Protein AF-A0A258DMZ4-F1 (afdb_monomer_lite)

Foldseek 3Di:
DDLVVLCVVLVVCQQPQDAAADPCSLVSLVVVLVVQLVVQCVVCVVVVNPPPSNVVSCVSCVRSNLSNCQNHCVVVVHGSCVVCVVVDDDD

Secondary structure (DSSP, 8-state):
--HHHHHHHHHHTTT--SS---HHHHHHHHHHHHHHHHHHHHHHHHHT-TTHHHHHHHHHHHHHHHHHHHHHHHHTT--GGGGGGGGS---

pLDDT: mean 93.74, std 4.59, range [67.06, 98.06]

Sequence (91 aa):
MDFTTAIRSCLSQYATFRGRARRSEFWWFSLFVIGLELVAALVEGALGVDGFLSGLVHLLTLLPSLAVGARRLHDIGRSGWSQLLLIIPIL

Structure (mmCIF, N/CA/C/O backbone):
data_AF-A0A258DMZ4-F1
#
_entry.id   AF-A0A258DMZ4-F1
#
loop_
_atom_site.group_PDB
_atom_site.id
_atom_site.type_symbol
_atom_site.label_atom_id
_atom_site.label_alt_id
_atom_site.label_comp_id
_atom_site.label_asym_id
_atom_site.label_entity_id
_atom_site.label_seq_id
_atom_site.pdbx_PDB_ins_code
_atom_site.Cartn_x
_atom_site.Cartn_y
_atom_site.Cartn_z
_atom_site.occupancy
_atom_site.B_iso_or_equiv
_atom_site.auth_seq_id
_atom_site.auth_comp_id
_atom_site.auth_asym_id
_atom_site.auth_atom_id
_atom_site.pdbx_PDB_model_num
ATOM 1 N N . MET A 1 1 ? -4.039 -15.972 9.481 1.00 84.81 1 MET A N 1
ATOM 2 C CA . MET A 1 1 ? -4.639 -15.415 8.253 1.00 84.81 1 MET A CA 1
ATOM 3 C C . MET A 1 1 ? -3.681 -15.758 7.143 1.00 84.81 1 MET A C 1
ATOM 5 O O . MET A 1 1 ? -2.492 -15.502 7.322 1.00 84.81 1 MET A O 1
ATOM 9 N N . ASP A 1 2 ? -4.186 -16.365 6.079 1.00 95.06 2 ASP A N 1
ATOM 10 C CA . ASP A 1 2 ? -3.359 -16.842 4.970 1.00 95.06 2 ASP A CA 1
ATOM 11 C C . ASP A 1 2 ? -3.103 -15.716 3.967 1.00 95.06 2 ASP A C 1
ATOM 13 O O . ASP A 1 2 ? -3.859 -14.740 3.920 1.00 95.06 2 ASP A O 1
ATOM 17 N N . PHE A 1 3 ? -2.048 -15.860 3.165 1.00 94.25 3 PHE A N 1
ATOM 18 C CA . PHE A 1 3 ? -1.594 -14.848 2.209 1.00 94.25 3 PHE A CA 1
ATOM 19 C C . PHE A 1 3 ? -2.708 -14.387 1.256 1.00 94.25 3 PHE A C 1
ATOM 21 O O . PHE A 1 3 ? -3.054 -13.207 1.218 1.00 94.25 3 PHE A O 1
ATOM 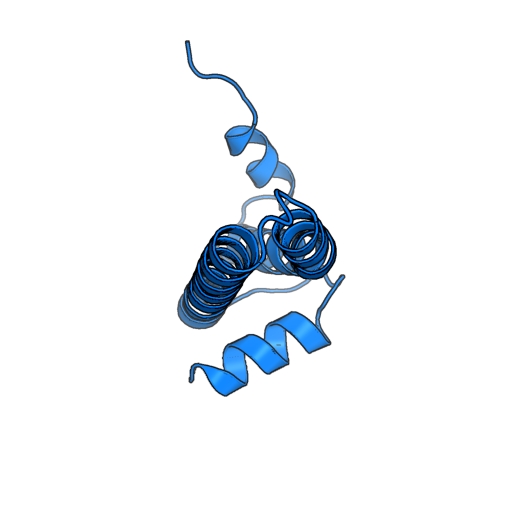28 N N . THR A 1 4 ? -3.351 -15.325 0.556 1.00 96.31 4 THR A N 1
ATOM 29 C CA . THR A 1 4 ? -4.428 -15.031 -0.405 1.00 96.31 4 THR A CA 1
ATOM 30 C C . THR A 1 4 ? -5.623 -14.350 0.262 1.00 96.31 4 THR A C 1
ATOM 32 O O . THR A 1 4 ? -6.217 -13.419 -0.285 1.00 96.31 4 THR A O 1
ATOM 35 N N . THR A 1 5 ? -5.958 -14.777 1.479 1.00 96.31 5 THR A N 1
ATOM 36 C CA . THR A 1 5 ? -7.050 -14.197 2.266 1.00 96.31 5 THR A CA 1
ATOM 37 C C . THR A 1 5 ? -6.737 -12.758 2.672 1.00 96.31 5 THR A C 1
ATOM 39 O O . THR A 1 5 ? -7.632 -11.917 2.652 1.00 96.31 5 THR A O 1
ATOM 42 N N . ALA A 1 6 ? -5.478 -12.446 2.995 1.00 95.81 6 ALA A N 1
ATOM 43 C CA . ALA A 1 6 ? -5.047 -11.083 3.300 1.00 95.81 6 ALA A CA 1
ATOM 44 C C . ALA A 1 6 ? -5.160 -10.149 2.096 1.00 95.81 6 ALA A C 1
ATOM 46 O O . ALA A 1 6 ? -5.730 -9.068 2.227 1.00 95.81 6 ALA A O 1
ATOM 47 N N . ILE A 1 7 ? -4.710 -10.590 0.919 1.00 96.06 7 ILE A N 1
ATOM 48 C CA . ILE A 1 7 ? -4.832 -9.805 -0.317 1.00 96.06 7 ILE A CA 1
ATOM 49 C C . ILE A 1 7 ? -6.303 -9.531 -0.622 1.00 96.06 7 ILE A C 1
ATOM 51 O O . ILE A 1 7 ? -6.696 -8.381 -0.806 1.00 96.06 7 ILE A O 1
ATOM 55 N N . ARG A 1 8 ? -7.140 -10.576 -0.609 1.00 96.50 8 ARG A N 1
ATOM 56 C CA . ARG A 1 8 ? -8.575 -10.433 -0.869 1.00 96.50 8 ARG A CA 1
ATOM 57 C C . ARG A 1 8 ? -9.246 -9.498 0.138 1.00 96.50 8 ARG A C 1
ATOM 59 O O . ARG A 1 8 ? -10.044 -8.661 -0.269 1.00 96.50 8 ARG A O 1
ATOM 66 N N . SER A 1 9 ? -8.909 -9.617 1.424 1.00 95.31 9 SER A N 1
ATOM 67 C CA . SER A 1 9 ? -9.414 -8.732 2.481 1.00 95.31 9 SER A CA 1
ATOM 68 C C . SER A 1 9 ? -9.070 -7.272 2.181 1.00 95.31 9 SER A C 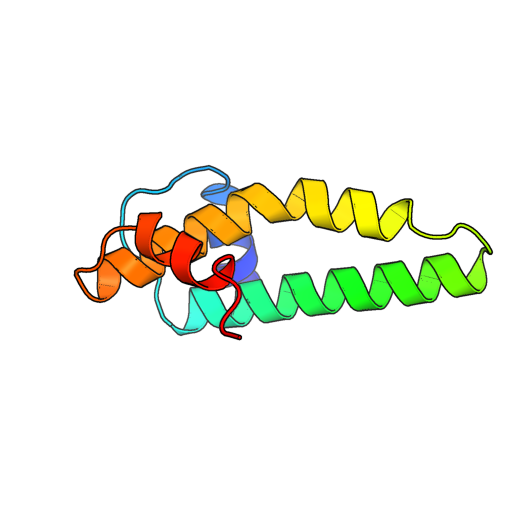1
ATOM 70 O O . SER A 1 9 ? -9.972 -6.448 2.035 1.00 95.31 9 SER A O 1
ATOM 72 N N . CYS A 1 10 ? -7.787 -6.960 1.979 1.00 94.75 10 CYS A N 1
ATOM 73 C CA . CYS A 1 10 ? -7.329 -5.597 1.714 1.00 94.75 10 CYS A CA 1
ATOM 74 C C . CYS A 1 10 ? -7.916 -5.001 0.431 1.00 94.75 10 CYS A C 1
ATOM 76 O O . CYS A 1 10 ? -8.362 -3.857 0.454 1.00 94.75 10 CYS A O 1
ATOM 78 N N . LEU A 1 11 ? -7.984 -5.772 -0.660 1.00 94.31 11 LEU A N 1
ATOM 79 C CA . LEU A 1 11 ? -8.569 -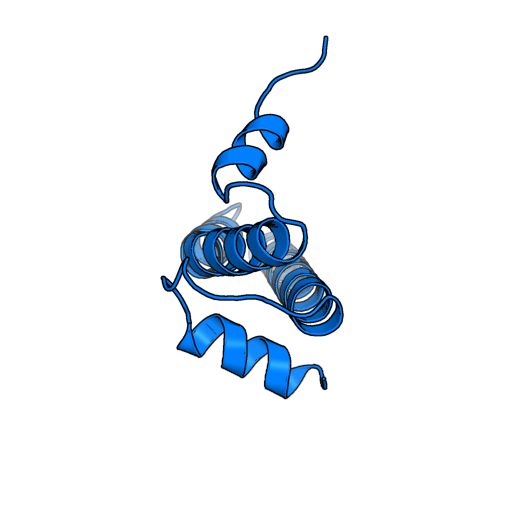5.302 -1.919 1.00 94.31 11 LEU A CA 1
ATOM 80 C C . LEU A 1 11 ? -10.092 -5.133 -1.827 1.00 94.31 11 LEU A C 1
ATOM 82 O O . LEU A 1 11 ? -10.636 -4.203 -2.411 1.00 94.31 11 LEU A O 1
ATOM 86 N N . SER A 1 12 ? -10.792 -5.969 -1.053 1.00 95.31 12 SER A N 1
ATOM 87 C CA . SER A 1 12 ? -12.230 -5.778 -0.795 1.00 95.31 12 SER A CA 1
ATOM 88 C C . SER A 1 12 ? -12.513 -4.547 0.075 1.00 95.31 12 SER A C 1
ATOM 90 O O . SER A 1 12 ? -13.559 -3.915 -0.048 1.00 95.31 12 SER A O 1
ATOM 92 N N . GLN A 1 13 ? -11.554 -4.168 0.922 1.00 93.88 13 GLN A N 1
ATOM 93 C CA . GLN A 1 13 ? -11.606 -3.008 1.810 1.00 93.88 13 GLN A CA 1
ATOM 94 C C . GLN A 1 13 ? -10.734 -1.850 1.298 1.00 93.88 13 GLN A C 1
ATOM 96 O O . GLN A 1 13 ? -10.188 -1.089 2.096 1.00 93.88 13 GLN A O 1
ATOM 101 N N . TYR A 1 14 ? -10.651 -1.698 -0.029 1.00 91.75 14 TYR A N 1
ATOM 102 C CA . TYR A 1 14 ? -9.733 -0.805 -0.747 1.00 91.75 14 TYR A CA 1
ATOM 103 C C . TYR A 1 14 ? -9.644 0.625 -0.190 1.00 91.75 14 TYR A C 1
ATOM 105 O O . TYR A 1 14 ? -8.555 1.152 0.006 1.00 91.75 14 TYR A O 1
ATOM 113 N N . ALA A 1 15 ? -10.790 1.243 0.105 1.00 94.75 15 ALA A N 1
ATOM 114 C CA . ALA A 1 15 ? -10.882 2.592 0.671 1.00 94.75 15 ALA A CA 1
ATOM 115 C C . ALA A 1 15 ? -11.616 2.610 2.025 1.00 94.75 15 ALA A C 1
ATOM 117 O O . ALA A 1 15 ? -12.213 3.611 2.421 1.00 94.75 15 ALA A O 1
ATOM 118 N N . THR A 1 16 ? -11.617 1.484 2.748 1.00 94.94 16 THR A N 1
ATOM 119 C CA . THR A 1 16 ? -12.270 1.393 4.061 1.00 94.94 16 THR A CA 1
ATOM 120 C C . THR A 1 16 ? -11.260 1.635 5.178 1.00 94.94 16 THR A C 1
ATOM 122 O O . THR A 1 16 ? -10.535 0.738 5.598 1.00 94.94 16 THR A O 1
ATOM 125 N N . PHE A 1 17 ? -11.261 2.855 5.714 1.00 94.94 17 PHE A N 1
ATOM 126 C CA . PHE A 1 17 ? -10.364 3.274 6.803 1.00 94.94 17 PHE A CA 1
ATOM 127 C C . PHE A 1 17 ? -10.882 2.920 8.206 1.00 94.94 17 PHE A C 1
ATOM 129 O O . PHE A 1 17 ? -10.202 3.147 9.205 1.00 94.94 17 PHE A O 1
ATOM 136 N N . ARG A 1 18 ? -12.099 2.378 8.311 1.00 92.25 18 ARG A N 1
ATOM 137 C CA . ARG A 1 18 ? -12.731 2.003 9.583 1.00 92.25 18 ARG A CA 1
ATOM 138 C C . ARG A 1 18 ? -12.485 0.532 9.915 1.00 92.25 18 ARG A C 1
ATOM 140 O O . ARG A 1 18 ? -12.306 -0.296 9.027 1.00 92.25 18 ARG A O 1
ATOM 147 N N . GLY A 1 19 ? -12.530 0.205 11.204 1.00 92.75 19 GLY A N 1
ATOM 148 C CA . GLY A 1 19 ? -12.312 -1.153 11.705 1.00 92.75 19 GLY A CA 1
ATOM 149 C C . GLY A 1 19 ? -10.862 -1.418 12.107 1.00 92.75 19 GLY A C 1
ATOM 150 O O . GLY A 1 19 ? -10.089 -0.485 12.328 1.00 92.75 19 GLY A O 1
ATOM 151 N N . ARG A 1 20 ? -10.515 -2.702 12.236 1.00 92.56 20 ARG A N 1
ATOM 152 C CA . ARG A 1 20 ? -9.208 -3.177 12.710 1.00 92.56 20 ARG A CA 1
ATOM 153 C C . ARG A 1 20 ? -8.619 -4.173 11.722 1.00 92.56 20 ARG A C 1
ATOM 155 O O . ARG A 1 20 ? -9.355 -4.993 11.182 1.00 92.56 20 ARG A O 1
ATOM 162 N N . ALA A 1 21 ? -7.308 -4.098 11.515 1.00 93.12 21 ALA A N 1
ATOM 163 C CA . ALA A 1 21 ? -6.560 -5.046 10.698 1.00 93.12 21 ALA A CA 1
ATOM 164 C C . ALA A 1 21 ? -5.635 -5.868 11.595 1.00 93.12 21 ALA A C 1
ATOM 166 O O . ALA A 1 21 ? -4.917 -5.322 12.441 1.00 93.12 21 ALA A O 1
ATOM 167 N N . ARG A 1 22 ? -5.640 -7.191 11.411 1.00 93.44 22 ARG A N 1
ATOM 168 C CA . ARG A 1 22 ? -4.757 -8.089 12.173 1.00 93.44 22 ARG A CA 1
ATOM 169 C C . ARG A 1 22 ? -3.306 -7.890 11.727 1.00 93.44 22 ARG A C 1
ATOM 171 O O . ARG A 1 22 ? -3.043 -7.538 10.581 1.00 93.44 22 ARG A O 1
ATOM 178 N N . ARG A 1 23 ? -2.335 -8.204 12.596 1.00 94.81 23 ARG A N 1
ATOM 179 C CA . ARG A 1 23 ? -0.897 -8.118 12.250 1.00 94.81 23 ARG A CA 1
ATOM 180 C C . ARG A 1 23 ? -0.544 -8.902 10.981 1.00 94.81 23 ARG A C 1
ATOM 182 O O . ARG A 1 23 ? 0.209 -8.402 10.158 1.00 94.81 23 ARG A O 1
ATOM 189 N N . SER A 1 24 ? -1.100 -10.104 10.823 1.00 95.62 24 SER A N 1
ATOM 190 C CA . SER A 1 24 ? -0.866 -10.934 9.634 1.00 95.62 24 SER A CA 1
ATOM 191 C C . SER A 1 24 ? -1.515 -10.372 8.369 1.00 95.62 24 SER A C 1
ATOM 193 O O . SER A 1 24 ? -0.919 -10.490 7.311 1.00 95.62 24 SER A O 1
ATOM 195 N N . GLU A 1 25 ? -2.685 -9.730 8.457 1.00 95.69 25 GLU A N 1
ATOM 196 C CA . GLU A 1 25 ? -3.310 -9.051 7.308 1.00 95.69 25 GLU A CA 1
ATOM 197 C C . GLU A 1 25 ? -2.418 -7.922 6.788 1.00 95.69 25 GL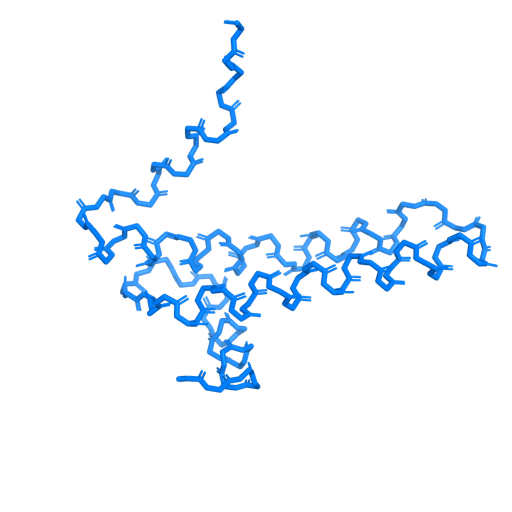U A C 1
ATOM 199 O O . GLU A 1 25 ? -2.142 -7.860 5.594 1.00 95.69 25 GLU A O 1
ATOM 204 N N . PHE A 1 26 ? -1.916 -7.086 7.703 1.00 95.81 26 PHE A N 1
ATOM 205 C CA . PHE A 1 26 ? -1.006 -5.993 7.375 1.00 95.81 26 PHE A CA 1
ATOM 206 C C . PHE A 1 26 ? 0.273 -6.506 6.704 1.00 95.81 26 PHE A C 1
ATOM 208 O O . PHE A 1 26 ? 0.581 -6.102 5.590 1.00 95.81 26 PHE A O 1
ATOM 215 N N . TRP A 1 27 ? 0.992 -7.434 7.343 1.00 97.12 27 TRP A N 1
ATOM 216 C CA . TRP A 1 27 ? 2.281 -7.893 6.822 1.00 97.12 27 TRP A CA 1
ATOM 217 C C . TRP A 1 27 ? 2.169 -8.679 5.518 1.00 97.12 27 TRP A C 1
ATOM 219 O O . TRP A 1 27 ? 3.005 -8.491 4.639 1.00 97.12 27 TRP A O 1
ATOM 229 N N . TRP A 1 28 ? 1.137 -9.511 5.347 1.00 98.06 28 TRP A N 1
ATOM 230 C CA . TRP A 1 28 ? 0.942 -10.209 4.076 1.00 98.06 28 TRP A CA 1
ATOM 231 C C . TRP A 1 28 ? 0.618 -9.256 2.933 1.00 98.06 28 TRP A C 1
ATOM 233 O O . TRP A 1 28 ? 1.128 -9.444 1.831 1.00 98.06 28 TRP A O 1
ATOM 243 N N . PHE A 1 29 ? -0.186 -8.223 3.188 1.00 97.50 29 PHE A N 1
ATOM 244 C CA . PHE A 1 29 ? -0.467 -7.215 2.176 1.00 97.50 29 PHE A CA 1
ATOM 245 C C . PHE A 1 29 ? 0.774 -6.379 1.844 1.00 97.50 29 PHE A C 1
ATOM 247 O O . PHE A 1 29 ? 1.060 -6.171 0.670 1.00 97.50 29 PHE A O 1
ATOM 254 N N . SER A 1 30 ? 1.568 -5.982 2.843 1.00 96.75 30 SER A N 1
ATOM 255 C CA . SER A 1 30 ? 2.838 -5.284 2.605 1.00 96.75 30 SER A CA 1
ATOM 256 C C . SER A 1 30 ? 3.810 -6.124 1.773 1.00 96.75 30 SER A C 1
ATOM 258 O O . SER A 1 30 ? 4.401 -5.610 0.831 1.00 96.75 30 SER A O 1
ATOM 260 N N . LEU A 1 31 ? 3.945 -7.423 2.068 1.00 97.31 31 LEU A N 1
ATOM 261 C CA . LEU A 1 31 ? 4.777 -8.334 1.272 1.00 97.31 31 LEU A CA 1
ATOM 262 C C . LEU A 1 31 ? 4.270 -8.477 -0.166 1.00 97.31 31 LEU A C 1
ATOM 264 O O . LEU A 1 31 ? 5.074 -8.529 -1.092 1.00 97.31 31 LEU A O 1
ATOM 268 N N . PHE A 1 32 ? 2.952 -8.511 -0.363 1.00 97.56 32 PHE A N 1
ATOM 269 C CA . PHE A 1 32 ? 2.350 -8.515 -1.694 1.00 97.56 32 PHE A CA 1
ATOM 270 C C . PHE A 1 32 ? 2.687 -7.240 -2.483 1.00 97.56 32 PHE A C 1
ATOM 272 O O . PHE A 1 32 ? 3.102 -7.343 -3.634 1.00 97.56 32 PHE A O 1
ATOM 279 N N . VAL A 1 33 ? 2.569 -6.060 -1.864 1.00 97.50 33 VAL A N 1
ATOM 280 C CA . VAL A 1 33 ? 2.921 -4.779 -2.503 1.00 97.50 33 VAL A CA 1
ATOM 281 C C . VAL A 1 33 ? 4.416 -4.723 -2.831 1.00 97.50 33 VAL A C 1
ATOM 283 O O . VAL A 1 33 ? 4.770 -4.402 -3.958 1.00 97.50 33 VAL A O 1
ATOM 286 N N . ILE A 1 34 ? 5.292 -5.127 -1.903 1.00 97.06 34 ILE A N 1
ATOM 287 C CA . ILE A 1 34 ? 6.745 -5.208 -2.145 1.00 97.06 34 ILE A CA 1
ATOM 288 C C . ILE A 1 34 ? 7.057 -6.153 -3.316 1.00 97.06 34 ILE A C 1
ATOM 290 O O . ILE A 1 34 ? 7.892 -5.840 -4.159 1.00 97.06 34 ILE A O 1
ATOM 294 N N . GLY A 1 35 ? 6.380 -7.302 -3.387 1.00 97.62 35 GLY A N 1
ATOM 295 C CA . GLY A 1 35 ? 6.534 -8.245 -4.494 1.00 97.62 35 GLY A CA 1
ATOM 296 C C . GLY A 1 35 ? 6.088 -7.666 -5.838 1.00 97.62 35 GLY A C 1
ATOM 297 O O . GLY A 1 35 ? 6.786 -7.850 -6.831 1.00 97.62 35 GLY A O 1
ATOM 298 N N . LEU A 1 36 ? 4.962 -6.944 -5.875 1.00 96.88 36 LEU A N 1
ATOM 299 C CA . LEU A 1 36 ? 4.492 -6.259 -7.083 1.00 96.88 36 LEU A CA 1
ATOM 300 C C . LEU A 1 36 ? 5.484 -5.198 -7.566 1.00 96.88 36 LEU A C 1
ATOM 302 O O . LEU A 1 36 ? 5.784 -5.165 -8.755 1.00 96.88 36 LEU A O 1
ATOM 306 N N . GLU A 1 37 ? 6.007 -4.375 -6.657 1.00 96.50 37 GLU A N 1
ATOM 307 C CA . GLU A 1 37 ? 7.009 -3.347 -6.972 1.00 96.50 37 GLU A CA 1
ATOM 308 C C . GLU A 1 37 ? 8.302 -3.975 -7.512 1.00 96.50 37 GLU A C 1
ATOM 310 O O . GLU A 1 37 ? 8.850 -3.522 -8.513 1.00 96.50 37 GLU A O 1
ATOM 315 N N . LEU A 1 38 ? 8.761 -5.082 -6.915 1.00 96.81 38 LEU A N 1
ATOM 316 C CA . LEU A 1 38 ? 9.944 -5.797 -7.397 1.00 96.81 38 LEU A CA 1
ATOM 317 C C . LEU A 1 38 ? 9.735 -6.365 -8.808 1.00 96.81 38 LEU A C 1
ATOM 319 O O . LEU A 1 38 ? 10.616 -6.250 -9.658 1.00 96.81 38 LEU A O 1
ATOM 323 N N . VAL A 1 39 ? 8.576 -6.976 -9.067 1.00 97.06 39 VAL A N 1
ATOM 324 C CA . VAL A 1 39 ? 8.245 -7.503 -10.399 1.00 97.06 39 VAL A CA 1
ATOM 325 C C . VAL A 1 39 ? 8.129 -6.369 -11.415 1.00 97.06 39 VAL A C 1
ATOM 327 O O . VAL A 1 39 ? 8.657 -6.508 -12.516 1.00 97.06 39 VAL A O 1
ATOM 330 N N . ALA A 1 40 ? 7.494 -5.251 -11.055 1.00 96.00 40 ALA A N 1
ATOM 331 C CA . ALA A 1 40 ? 7.405 -4.077 -11.916 1.00 96.00 40 ALA A CA 1
ATOM 332 C C . ALA A 1 40 ? 8.803 -3.570 -12.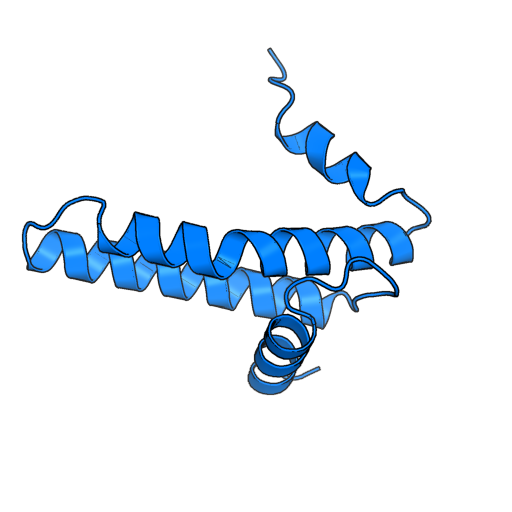291 1.00 96.00 40 ALA A C 1
ATOM 334 O O . ALA A 1 40 ? 9.112 -3.507 -13.476 1.00 96.00 40 ALA A O 1
ATOM 335 N N . ALA A 1 41 ? 9.681 -3.349 -11.310 1.00 95.00 41 ALA A N 1
ATOM 336 C CA . ALA A 1 41 ? 11.046 -2.883 -11.546 1.00 95.00 41 ALA A CA 1
ATOM 337 C C . ALA A 1 41 ? 11.860 -3.821 -12.460 1.00 95.00 41 ALA A C 1
ATOM 339 O O . ALA A 1 41 ? 12.587 -3.361 -13.341 1.00 95.00 41 ALA A O 1
ATOM 340 N N . LEU A 1 42 ? 11.725 -5.143 -12.295 1.00 96.06 42 LEU A N 1
ATOM 341 C CA . LEU A 1 42 ? 12.403 -6.119 -13.158 1.00 96.06 42 LEU A CA 1
ATOM 342 C C . LEU A 1 42 ? 11.891 -6.073 -14.603 1.00 96.06 42 LEU A C 1
ATOM 344 O O . LEU A 1 42 ? 12.686 -6.159 -15.539 1.00 96.06 42 LEU A O 1
ATOM 348 N N . VAL A 1 43 ? 10.576 -5.940 -14.793 1.00 96.44 43 VAL A N 1
ATOM 349 C CA . VAL A 1 43 ? 9.967 -5.845 -16.128 1.00 96.44 43 VAL A CA 1
ATOM 350 C C . VAL A 1 43 ? 10.348 -4.531 -16.807 1.00 96.44 43 VAL A C 1
ATOM 352 O O . VAL A 1 43 ? 10.691 -4.540 -17.986 1.00 96.44 43 VAL A O 1
ATOM 355 N N . GLU A 1 44 ? 10.341 -3.418 -16.075 1.00 95.25 44 GLU A N 1
ATOM 356 C CA . GLU A 1 44 ? 10.778 -2.115 -16.585 1.00 95.25 44 GLU A CA 1
ATOM 357 C C . GLU A 1 44 ? 12.227 -2.160 -17.063 1.00 95.25 44 GLU A C 1
ATOM 359 O O . GLU A 1 44 ? 12.496 -1.803 -18.210 1.00 95.25 44 GLU A O 1
ATOM 364 N N . GLY A 1 45 ? 13.135 -2.695 -16.239 1.00 95.00 45 GLY A N 1
ATOM 365 C CA . GLY A 1 45 ? 14.544 -2.839 -16.600 1.00 95.00 45 GLY A CA 1
ATOM 366 C C . GLY A 1 45 ? 14.777 -3.765 -17.799 1.00 95.00 45 GLY A C 1
ATOM 367 O O . GLY A 1 45 ? 15.699 -3.539 -18.578 1.00 95.00 45 GLY A O 1
ATOM 368 N N . ALA A 1 46 ? 13.931 -4.782 -17.989 1.00 95.62 46 ALA A N 1
ATOM 369 C CA . ALA A 1 46 ? 14.014 -5.683 -19.140 1.00 95.62 46 ALA A CA 1
ATOM 370 C C . ALA A 1 46 ? 13.474 -5.062 -20.441 1.00 95.62 46 ALA A C 1
ATOM 372 O O . ALA A 1 46 ? 13.955 -5.392 -21.524 1.00 95.62 46 ALA A O 1
ATOM 373 N N . LEU A 1 47 ? 12.466 -4.191 -20.347 1.00 94.69 47 LEU A N 1
ATOM 374 C CA . LEU A 1 47 ? 11.795 -3.573 -21.495 1.00 94.69 47 LEU A CA 1
ATOM 375 C C . LEU A 1 47 ? 12.318 -2.166 -21.830 1.00 94.69 47 LEU A C 1
ATOM 377 O O . LEU A 1 47 ? 11.975 -1.636 -22.885 1.00 94.69 47 LEU A O 1
ATOM 381 N N . GLY A 1 48 ? 13.124 -1.559 -20.955 1.00 92.81 48 GLY A N 1
ATOM 382 C CA . GLY A 1 48 ? 13.599 -0.179 -21.099 1.00 92.81 48 GLY A CA 1
ATOM 383 C C . GLY A 1 48 ? 12.489 0.863 -20.923 1.00 92.81 48 GLY A C 1
ATOM 384 O O . GLY A 1 48 ? 12.524 1.910 -21.566 1.00 92.81 48 GLY A O 1
ATOM 385 N N . VAL A 1 49 ? 11.473 0.559 -20.107 1.00 89.31 49 VAL A N 1
ATOM 386 C CA . VAL A 1 49 ? 10.319 1.440 -19.838 1.00 89.31 49 VAL A CA 1
ATOM 387 C C . VAL A 1 49 ? 10.335 1.900 -18.386 1.00 89.31 49 VAL A C 1
ATOM 389 O O . VAL A 1 49 ? 9.614 1.382 -17.541 1.00 89.31 49 VAL A O 1
ATOM 392 N N . ASP A 1 50 ? 11.184 2.875 -18.083 1.00 89.12 50 ASP A N 1
ATOM 393 C CA . ASP A 1 50 ? 11.442 3.272 -16.699 1.00 89.12 50 ASP A CA 1
ATOM 394 C C . ASP A 1 50 ? 10.231 3.960 -16.041 1.00 89.12 50 ASP A C 1
ATOM 396 O O . ASP A 1 50 ? 9.673 4.932 -16.558 1.00 89.12 50 ASP A O 1
ATOM 400 N N . GLY A 1 51 ? 9.841 3.471 -14.862 1.00 87.69 51 GLY A N 1
ATOM 401 C CA . GLY A 1 51 ? 8.915 4.129 -13.938 1.00 87.69 51 GLY A CA 1
ATOM 402 C C . GLY A 1 51 ? 7.425 4.077 -14.292 1.00 87.69 51 GLY A C 1
ATOM 403 O O . GLY A 1 51 ? 6.599 4.459 -13.457 1.00 87.69 51 GLY A O 1
ATOM 404 N N . PHE A 1 52 ? 7.042 3.613 -15.484 1.00 92.44 52 PHE A N 1
ATOM 405 C CA . PHE A 1 52 ? 5.634 3.528 -15.879 1.00 92.44 52 PHE A CA 1
ATOM 406 C C . PHE A 1 52 ? 4.853 2.457 -15.097 1.00 92.44 52 PHE A C 1
ATOM 408 O O . PHE A 1 52 ? 3.805 2.748 -14.517 1.00 92.44 52 PHE A O 1
ATOM 415 N N . LEU A 1 53 ? 5.348 1.220 -15.061 1.00 94.44 53 LEU A N 1
ATOM 416 C CA . LEU A 1 53 ? 4.724 0.103 -14.347 1.00 94.44 53 LEU A CA 1
ATOM 417 C C . LEU A 1 53 ? 4.803 0.293 -12.832 1.00 94.44 53 LEU A C 1
ATOM 419 O O . LEU A 1 53 ? 3.803 0.087 -12.147 1.00 94.44 53 LEU A O 1
ATOM 423 N N . SER A 1 54 ? 5.952 0.728 -12.322 1.00 94.69 54 SER A N 1
ATOM 424 C CA . SER A 1 54 ? 6.161 1.032 -10.907 1.00 94.69 54 SER A CA 1
ATOM 425 C C . SER A 1 54 ? 5.196 2.135 -10.458 1.00 94.69 54 SER A C 1
ATOM 427 O O . SER A 1 54 ? 4.497 1.989 -9.458 1.00 94.69 54 SER A O 1
ATOM 429 N N . GLY A 1 55 ? 5.028 3.193 -11.263 1.00 95.00 55 GLY A N 1
ATOM 430 C CA . GLY A 1 55 ? 4.043 4.246 -11.003 1.00 95.00 55 GLY A CA 1
ATOM 431 C C . GLY A 1 55 ? 2.599 3.733 -10.947 1.00 95.00 55 GLY A C 1
ATOM 432 O O . GLY A 1 55 ? 1.832 4.131 -10.065 1.00 95.00 55 GLY A O 1
ATOM 433 N N . LEU A 1 56 ? 2.224 2.815 -11.845 1.00 95.56 56 LEU A N 1
ATOM 434 C CA . LEU A 1 56 ? 0.901 2.182 -11.833 1.00 95.56 56 LEU A CA 1
ATOM 435 C C . LEU A 1 56 ? 0.687 1.303 -10.598 1.00 95.56 56 LEU A C 1
ATOM 437 O O . LEU A 1 56 ? -0.374 1.384 -9.975 1.00 95.56 56 LEU A O 1
ATOM 441 N N . VAL A 1 57 ? 1.675 0.485 -10.224 1.00 95.94 57 VAL A N 1
ATOM 442 C CA . VAL A 1 57 ? 1.614 -0.336 -9.006 1.00 95.94 57 VAL A CA 1
ATOM 443 C C . VAL A 1 57 ? 1.435 0.554 -7.781 1.00 95.94 57 VAL A C 1
ATOM 445 O O . VAL A 1 57 ? 0.541 0.292 -6.968 1.00 95.94 57 VAL A O 1
ATOM 448 N N . HIS A 1 58 ? 2.192 1.647 -7.692 1.00 95.25 58 HIS A N 1
ATOM 449 C CA . HIS A 1 58 ? 2.069 2.610 -6.604 1.00 95.25 58 HIS A CA 1
ATOM 450 C C . HIS A 1 58 ? 0.660 3.204 -6.533 1.00 95.25 58 HIS A C 1
ATOM 452 O O . HIS A 1 58 ? 0.017 3.153 -5.488 1.00 95.25 58 HIS A O 1
ATOM 458 N N . LEU A 1 59 ? 0.131 3.708 -7.653 1.00 95.62 59 LEU A N 1
ATOM 459 C CA . LEU A 1 59 ? -1.213 4.294 -7.728 1.00 95.62 59 LEU A CA 1
ATOM 460 C C . LEU A 1 59 ? -2.309 3.304 -7.318 1.00 95.62 59 LEU A C 1
ATOM 462 O O . LEU A 1 59 ? -3.202 3.646 -6.540 1.00 95.62 59 LEU A O 1
ATOM 466 N N . LEU A 1 60 ? -2.236 2.067 -7.814 1.00 94.75 60 LEU A N 1
ATOM 467 C CA . LEU A 1 60 ? -3.226 1.034 -7.517 1.00 94.75 60 LEU A CA 1
ATOM 468 C C . LEU A 1 60 ? -3.174 0.593 -6.054 1.00 94.75 60 LEU A C 1
ATOM 470 O O . LEU A 1 60 ? -4.217 0.327 -5.455 1.00 94.75 60 LEU A O 1
ATOM 474 N N . THR A 1 61 ? -1.982 0.517 -5.466 1.00 95.88 61 THR A N 1
ATOM 475 C CA . THR A 1 61 ? -1.793 0.002 -4.104 1.00 95.88 61 THR A CA 1
ATOM 476 C C . THR A 1 61 ? -1.786 1.088 -3.028 1.00 95.88 61 THR A C 1
ATOM 478 O O . THR A 1 61 ? -1.904 0.755 -1.846 1.00 95.88 61 THR A O 1
ATOM 481 N N . LEU A 1 62 ? -1.742 2.372 -3.398 1.00 95.38 62 LEU A N 1
ATOM 482 C CA . LEU A 1 62 ? -1.679 3.503 -2.469 1.00 95.38 62 LEU A CA 1
ATOM 483 C C . LEU A 1 62 ? -2.841 3.502 -1.471 1.00 95.38 62 LEU A C 1
ATOM 485 O O . LEU A 1 62 ? -2.635 3.402 -0.261 1.00 95.38 62 LEU A O 1
ATOM 489 N N . LEU A 1 63 ? -4.078 3.581 -1.967 1.00 96.06 63 LEU A N 1
ATOM 490 C CA . LEU A 1 63 ? -5.270 3.625 -1.117 1.00 96.06 63 LEU A CA 1
ATOM 491 C C . LEU A 1 63 ? -5.425 2.396 -0.205 1.00 96.06 63 LEU A C 1
ATOM 493 O O . LEU A 1 63 ? -5.607 2.598 0.999 1.00 96.06 63 LEU A O 1
ATOM 497 N N . PRO A 1 64 ? -5.298 1.145 -0.688 1.00 96.69 64 PRO A N 1
ATOM 498 C CA . PRO A 1 64 ? -5.441 -0.019 0.177 1.00 96.69 64 PRO A CA 1
ATOM 499 C C . PRO A 1 64 ? -4.303 -0.121 1.199 1.00 96.69 64 PRO A C 1
ATOM 501 O O . PRO A 1 64 ? -4.553 -0.555 2.325 1.00 96.69 64 PRO A O 1
ATOM 504 N N . SER A 1 65 ? -3.091 0.346 0.866 1.00 96.31 65 SER A N 1
ATOM 505 C CA . SER A 1 65 ? -1.964 0.432 1.808 1.00 96.31 65 SER A CA 1
ATOM 506 C C . SER A 1 65 ? -2.244 1.427 2.937 1.00 96.31 65 SER A C 1
ATOM 508 O O . SER A 1 65 ? -2.087 1.096 4.116 1.00 96.31 65 SER A O 1
ATOM 510 N N . LEU A 1 66 ? -2.757 2.615 2.603 1.00 96.00 66 LEU A N 1
ATOM 511 C CA . LEU A 1 66 ? -3.177 3.607 3.597 1.00 96.00 66 LEU A CA 1
ATOM 512 C C . LEU A 1 66 ? -4.342 3.084 4.452 1.00 96.00 66 LEU A C 1
ATOM 514 O O . LEU A 1 66 ? -4.340 3.235 5.678 1.00 96.00 66 LEU A O 1
ATOM 518 N N . ALA A 1 67 ? -5.323 2.423 3.831 1.00 96.50 67 ALA A N 1
ATOM 519 C CA . ALA A 1 67 ? -6.496 1.882 4.508 1.00 96.50 67 ALA A CA 1
ATOM 520 C C . ALA A 1 67 ? -6.132 0.769 5.504 1.00 96.50 67 ALA A C 1
ATOM 522 O O . ALA A 1 67 ? -6.572 0.810 6.658 1.00 96.50 67 ALA A O 1
ATOM 523 N N . VAL A 1 68 ? -5.307 -0.210 5.109 1.00 97.12 68 VAL A N 1
ATOM 524 C CA . VAL A 1 68 ? -4.864 -1.278 6.023 1.00 97.12 68 VAL A CA 1
ATOM 525 C C . VAL A 1 68 ? -3.968 -0.730 7.134 1.00 97.12 68 VAL A C 1
ATOM 527 O O . VAL A 1 68 ? -4.133 -1.120 8.293 1.00 97.12 68 VAL A O 1
ATOM 530 N N . GLY A 1 69 ? -3.094 0.235 6.830 1.00 95.88 69 GLY A N 1
ATOM 531 C CA . GLY A 1 69 ? -2.293 0.922 7.839 1.00 95.88 69 GLY A CA 1
ATOM 532 C C . GLY A 1 69 ? -3.165 1.643 8.871 1.00 95.88 69 GLY A C 1
ATOM 533 O O . GLY A 1 69 ? -2.888 1.595 10.069 1.00 95.88 69 GLY A O 1
ATOM 534 N N . ALA A 1 70 ? -4.265 2.270 8.442 1.00 96.81 70 ALA A N 1
ATOM 535 C CA . ALA A 1 70 ? -5.126 3.051 9.326 1.00 96.81 70 ALA A CA 1
ATOM 536 C C . ALA A 1 70 ? -5.882 2.112 10.263 1.00 96.81 70 ALA A C 1
ATOM 538 O O . ALA A 1 70 ? -5.871 2.301 11.478 1.00 96.81 70 ALA A O 1
ATOM 539 N N . ARG A 1 71 ? -6.434 1.024 9.713 1.00 96.38 71 ARG A N 1
ATOM 540 C CA . ARG A 1 71 ? -7.061 -0.056 10.486 1.00 96.38 71 ARG A CA 1
ATOM 541 C C . ARG A 1 71 ? -6.079 -0.714 11.462 1.00 96.38 71 ARG A C 1
ATOM 543 O O . ARG A 1 71 ? -6.474 -1.092 12.565 1.00 96.38 71 ARG A O 1
ATOM 550 N N . ARG A 1 72 ? -4.797 -0.834 11.103 1.00 95.19 72 ARG A N 1
ATOM 551 C CA . ARG A 1 72 ? -3.757 -1.362 11.999 1.00 95.19 72 ARG A CA 1
ATOM 552 C C . ARG A 1 72 ? -3.438 -0.402 13.148 1.00 95.19 72 ARG A C 1
ATOM 554 O O . ARG A 1 72 ? -3.242 -0.867 14.268 1.00 95.19 72 ARG A O 1
ATOM 561 N N . LEU A 1 73 ? -3.408 0.904 12.894 1.00 95.12 73 LEU A N 1
ATOM 562 C CA . LEU A 1 73 ? -3.227 1.921 13.936 1.00 95.12 73 LEU A CA 1
ATOM 563 C C . LEU A 1 73 ? -4.432 1.991 14.880 1.00 95.12 73 LEU A C 1
ATOM 565 O O . LEU A 1 73 ? -4.255 2.052 16.097 1.00 95.12 73 LEU A O 1
ATOM 569 N N . HIS A 1 74 ? -5.647 1.874 14.344 1.00 95.38 74 HIS A N 1
ATOM 570 C CA . HIS A 1 74 ? -6.865 1.790 15.152 1.00 95.38 74 H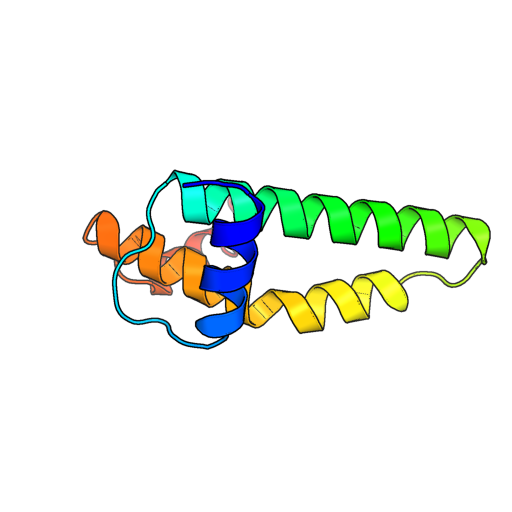IS A CA 1
ATOM 571 C C . HIS A 1 74 ? -6.863 0.572 16.092 1.00 95.38 74 HIS A C 1
ATOM 573 O O . HIS A 1 74 ? -7.418 0.643 17.187 1.00 95.38 74 HIS A O 1
ATOM 579 N N . ASP A 1 75 ? -6.209 -0.529 15.706 1.00 93.56 75 ASP A N 1
ATOM 580 C CA . ASP A 1 75 ? -6.048 -1.719 16.554 1.00 93.56 75 ASP A CA 1
ATOM 581 C C . ASP A 1 75 ? -5.177 -1.456 17.800 1.00 93.56 75 ASP A C 1
ATOM 583 O O . ASP A 1 75 ? -5.385 -2.086 18.831 1.00 93.56 75 ASP A O 1
ATOM 587 N N . ILE A 1 76 ? -4.261 -0.480 17.750 1.00 92.88 76 ILE A N 1
ATOM 588 C CA . ILE A 1 76 ? -3.442 -0.046 18.901 1.00 92.88 76 ILE A CA 1
ATOM 589 C C . ILE A 1 76 ? -3.952 1.251 19.554 1.00 92.88 76 ILE A C 1
ATOM 591 O O . ILE A 1 76 ? -3.218 1.902 20.296 1.00 92.88 76 ILE A O 1
ATOM 595 N N . GLY A 1 77 ? -5.191 1.657 19.260 1.00 92.94 77 GLY A N 1
ATOM 596 C CA . GLY A 1 77 ? -5.808 2.860 19.829 1.00 92.94 77 GLY A CA 1
ATOM 597 C C . GLY A 1 77 ? -5.234 4.184 19.309 1.00 92.94 77 GLY A C 1
ATOM 598 O O . GLY A 1 77 ? -5.451 5.225 19.924 1.00 92.94 77 GLY A O 1
ATOM 599 N N . ARG A 1 78 ? -4.497 4.169 18.192 1.00 93.75 78 ARG A N 1
ATOM 600 C CA . ARG A 1 78 ? -3.948 5.370 17.540 1.00 93.75 78 ARG A CA 1
ATOM 601 C C . ARG A 1 78 ? -4.828 5.790 16.366 1.00 93.75 78 ARG A C 1
ATOM 603 O O . ARG A 1 78 ? -5.450 4.949 15.726 1.00 93.75 78 ARG A O 1
ATOM 610 N N . SER A 1 79 ? -4.862 7.086 16.056 1.00 94.56 79 SER A N 1
ATOM 611 C CA . SER A 1 79 ? -5.562 7.590 14.869 1.00 94.56 79 SER A CA 1
ATOM 612 C C . SER A 1 79 ? -4.858 7.131 13.587 1.00 94.56 79 SER A C 1
ATOM 614 O O . SER A 1 79 ? -3.627 7.086 13.543 1.00 94.56 79 SER A O 1
ATOM 616 N N . GLY A 1 80 ? -5.615 6.854 12.519 1.00 91.44 80 GLY A N 1
ATOM 617 C CA . GLY A 1 80 ? -5.043 6.535 11.204 1.00 91.44 80 GLY A CA 1
ATOM 618 C C . GLY A 1 80 ? -4.098 7.618 10.662 1.00 91.44 80 GLY A C 1
ATOM 619 O O . GLY A 1 80 ? -3.110 7.301 10.010 1.00 91.44 80 GLY A O 1
ATOM 620 N N . TRP A 1 81 ? -4.326 8.881 11.033 1.00 92.12 81 TRP A N 1
ATOM 621 C CA . TRP A 1 81 ? -3.450 10.018 10.724 1.00 92.12 81 TRP A CA 1
ATOM 622 C C . TRP A 1 81 ? -2.029 9.894 11.282 1.00 92.12 81 TRP A C 1
ATOM 624 O O . TRP A 1 81 ? -1.124 10.555 10.783 1.00 92.12 81 TRP A O 1
ATOM 634 N N . SER A 1 82 ? -1.798 9.016 12.263 1.00 92.56 82 SER A N 1
ATOM 635 C CA . SER A 1 82 ? -0.450 8.771 12.794 1.00 92.56 82 SER A CA 1
ATOM 636 C C . SER A 1 82 ? 0.512 8.208 11.734 1.00 92.56 82 SER A C 1
ATOM 638 O O . SER A 1 82 ? 1.718 8.238 11.951 1.00 92.56 82 SER A O 1
ATOM 640 N N . GLN A 1 83 ? 0.017 7.744 10.575 1.00 91.06 83 GLN A N 1
ATOM 641 C CA . GLN A 1 83 ? 0.864 7.392 9.424 1.00 91.06 83 GLN A CA 1
ATOM 642 C C . GLN A 1 83 ? 1.667 8.574 8.877 1.00 91.06 83 GLN A C 1
ATOM 644 O O . GLN A 1 83 ? 2.759 8.364 8.363 1.00 91.06 83 GLN A O 1
ATOM 649 N N . LEU A 1 84 ? 1.163 9.807 9.004 1.00 90.12 84 LEU A N 1
ATOM 650 C CA . LEU A 1 84 ? 1.847 10.997 8.487 1.00 90.12 84 LEU A CA 1
ATOM 651 C C . LEU A 1 84 ? 3.197 11.246 9.166 1.00 90.12 84 LEU A C 1
ATOM 653 O O . LEU A 1 84 ? 4.051 11.904 8.584 1.00 90.12 84 LEU A O 1
ATOM 657 N N . LEU A 1 85 ? 3.419 10.677 10.356 1.00 88.25 85 LEU A N 1
ATOM 658 C CA . LEU A 1 85 ? 4.719 10.716 11.024 1.00 88.25 85 LEU A CA 1
ATOM 659 C C . LEU A 1 85 ? 5.832 10.096 10.165 1.00 88.25 85 LEU A C 1
ATOM 661 O O . LEU A 1 85 ? 6.975 10.511 10.288 1.00 88.25 85 LEU A O 1
ATOM 665 N N . LEU A 1 86 ? 5.502 9.157 9.269 1.00 83.12 86 LEU A N 1
ATOM 666 C CA . LEU A 1 86 ? 6.457 8.554 8.333 1.00 83.12 86 LEU A CA 1
ATOM 667 C C . LEU A 1 86 ? 6.968 9.552 7.276 1.00 83.12 86 LEU A C 1
ATOM 669 O O . LEU A 1 86 ? 8.003 9.321 6.664 1.00 83.12 86 LEU A O 1
ATOM 673 N N . ILE A 1 87 ? 6.231 10.641 7.045 1.00 84.38 87 ILE A N 1
ATOM 674 C CA . ILE A 1 87 ? 6.537 11.661 6.031 1.00 84.38 87 ILE A CA 1
ATOM 675 C C . ILE A 1 87 ? 7.322 12.829 6.653 1.00 84.38 87 ILE A C 1
ATOM 677 O O . ILE A 1 87 ? 7.866 13.662 5.935 1.00 84.38 87 ILE A O 1
ATOM 681 N N . ILE A 1 88 ? 7.412 12.903 7.986 1.00 87.31 88 ILE A N 1
ATOM 682 C CA . ILE A 1 88 ? 8.182 13.944 8.669 1.00 87.31 88 ILE A CA 1
ATOM 683 C C . ILE A 1 88 ? 9.676 13.614 8.522 1.00 87.31 88 ILE A C 1
ATOM 685 O O . ILE A 1 88 ? 10.109 12.578 9.032 1.00 87.31 88 ILE A O 1
ATOM 689 N N . PRO A 1 89 ? 10.483 14.473 7.869 1.00 78.44 89 PRO A N 1
ATOM 690 C CA . PRO A 1 89 ? 11.924 14.276 7.803 1.00 78.44 89 PRO A CA 1
ATOM 691 C C . PRO A 1 89 ? 12.503 14.419 9.211 1.00 78.44 89 PRO A C 1
ATOM 693 O O . PRO A 1 89 ? 12.370 15.474 9.834 1.00 78.44 89 PRO A O 1
ATOM 696 N N . ILE A 1 90 ? 13.129 13.361 9.719 1.00 81.00 90 ILE A N 1
ATOM 697 C CA . ILE A 1 90 ? 13.910 13.420 10.956 1.00 81.00 90 ILE A CA 1
ATOM 698 C C . ILE A 1 90 ? 15.336 13.770 10.520 1.00 81.00 90 ILE A C 1
ATOM 700 O O . ILE A 1 90 ? 16.000 12.937 9.903 1.00 81.00 90 ILE A O 1
ATOM 704 N N . LEU A 1 91 ? 15.733 15.030 10.728 1.00 67.06 91 LEU A N 1
ATOM 705 C CA . LEU A 1 91 ? 17.078 15.546 10.439 1.00 67.06 91 LEU A CA 1
ATOM 706 C C . LEU A 1 91 ? 18.063 15.179 11.551 1.00 67.06 91 LEU A C 1
ATOM 708 O O . LEU A 1 91 ? 17.657 15.266 12.734 1.00 67.06 91 LEU A O 1
#

Radius of gyration: 14.53 Å; chains: 1; bounding box: 30×32×41 Å